Protein AF-A0AAE1HX94-F1 (afdb_monomer_lite)

Secondary structure (DSSP, 8-state):
----------HHHHHHHHHHHHT-GGGT-TTSGGGG-HHHHHHHHHHHHHHH-TTTTT-HHHHHHHHHHHHHHHHHHHHHHHHHHHT---GGG------TTTTTTGGGHHHHGGG--------------SS---------------PPP-EEEETTTTEEEEPPS-----

Foldseek 3Di:
DDDPPQQDDDPVLVLLLLLLVLVVCLQQPPPDPSVVDPPVLLVSLLVSQVVSHPSRNPPSVNSNVVVVVVVVVLVVQVVQQVVQVPPPPPPVRGDDDPDPCNVSNVSNVVRVVVVPPPDPDDDDPPDDDDDDDDDDDDDDDDDDDDDDFDWDQDPVVRGIDGDDPDDDDD

Organism: NCBI:txid407009

InterPro domains:
  IPR006578 MADF domain [PF10545] (17-108)
  IPR006578 MADF domain [PS51029] (16-113)
  IPR039353 Transcription factor Adf-1 [PTHR12243] (4-134)

Sequence (170 aa):
MARKNTLKFAHEEDLAFVMEVEKCPDLWDVTLEIYRRADLKAQAWEEIGKKLGPKFATQGCALWAHFKNLKDTFMQNLRKVRESTRSGVGTDSVYKPKWFLWDAMQFLKKTCAQSESTSNMPANEAVKNIENIIETENSASQPEIRILPEMYFDEALGQVVLLPPDTCPF

Structure (mmCIF, N/CA/C/O backbone):
data_AF-A0AAE1HX94-F1
#
_entry.id   AF-A0AAE1HX94-F1
#
loop_
_atom_site.group_PDB
_atom_site.id
_atom_site.type_symbol
_atom_site.label_atom_id
_atom_site.label_alt_id
_atom_site.label_comp_id
_atom_site.label_asym_id
_atom_site.label_entity_id
_atom_site.label_seq_id
_atom_site.pdbx_PDB_ins_code
_atom_site.Cartn_x
_atom_site.Cartn_y
_atom_site.Cartn_z
_atom_site.occupancy
_atom_site.B_iso_or_equiv
_atom_site.auth_seq_id
_atom_site.auth_comp_id
_atom_site.auth_asym_id
_atom_site.auth_atom_id
_atom_site.pdbx_PDB_model_num
ATOM 1 N N . MET A 1 1 ? 4.835 22.997 12.540 1.00 36.97 1 MET A N 1
ATOM 2 C CA . MET A 1 1 ? 5.048 21.901 11.566 1.00 36.97 1 MET A CA 1
ATOM 3 C C . MET A 1 1 ? 4.658 20.585 12.223 1.00 36.97 1 MET A C 1
ATOM 5 O O . MET A 1 1 ? 5.375 20.124 13.103 1.00 36.97 1 MET A O 1
ATOM 9 N N . ALA A 1 2 ? 3.512 20.009 11.857 1.00 45.12 2 ALA A N 1
ATOM 10 C CA . ALA A 1 2 ? 3.138 18.680 12.333 1.00 45.12 2 ALA A CA 1
ATOM 11 C C . ALA A 1 2 ? 4.084 17.651 11.699 1.00 45.12 2 ALA A C 1
ATOM 13 O O . ALA A 1 2 ? 4.189 17.559 10.474 1.00 45.12 2 ALA A O 1
ATOM 14 N N . ARG A 1 3 ? 4.823 16.907 12.527 1.00 43.91 3 ARG A N 1
ATOM 15 C CA . ARG A 1 3 ? 5.626 15.776 12.057 1.00 43.91 3 ARG A CA 1
ATOM 16 C C . ARG A 1 3 ? 4.658 14.770 11.439 1.00 43.91 3 ARG A C 1
ATOM 18 O O . ARG A 1 3 ? 3.776 14.278 12.136 1.00 43.91 3 ARG A O 1
ATOM 25 N N . LYS A 1 4 ? 4.800 14.478 10.143 1.00 53.75 4 LYS A N 1
ATOM 26 C CA . LYS A 1 4 ? 4.098 13.354 9.513 1.00 53.75 4 LYS A CA 1
ATOM 27 C C . LYS A 1 4 ? 4.565 12.095 10.237 1.00 53.75 4 LYS A C 1
ATOM 29 O O . LYS A 1 4 ? 5.704 11.669 10.049 1.00 53.75 4 LYS A O 1
ATOM 34 N N . ASN A 1 5 ? 3.732 11.564 11.126 1.00 55.81 5 ASN A N 1
ATOM 35 C CA . ASN A 1 5 ? 4.045 10.343 11.846 1.00 55.81 5 ASN A CA 1
ATOM 36 C C . ASN A 1 5 ? 4.083 9.213 10.813 1.00 55.81 5 ASN A C 1
ATOM 38 O O . ASN A 1 5 ? 3.049 8.806 10.289 1.00 55.81 5 ASN A O 1
ATOM 42 N N . THR A 1 6 ? 5.288 8.805 10.421 1.00 66.25 6 THR A N 1
ATOM 43 C CA . THR A 1 6 ? 5.466 7.750 9.426 1.00 66.25 6 THR A CA 1
ATOM 44 C C . THR A 1 6 ? 5.332 6.433 10.161 1.00 66.25 6 THR A C 1
ATOM 46 O O . THR A 1 6 ? 6.181 6.083 10.982 1.00 66.25 6 THR A O 1
ATOM 49 N N . LEU A 1 7 ? 4.231 5.738 9.898 1.00 78.31 7 LEU A N 1
ATOM 50 C CA . LEU A 1 7 ? 3.981 4.407 10.420 1.00 78.31 7 LEU A CA 1
ATOM 51 C C . LEU A 1 7 ? 5.130 3.486 9.986 1.00 78.31 7 LEU A C 1
ATOM 53 O O .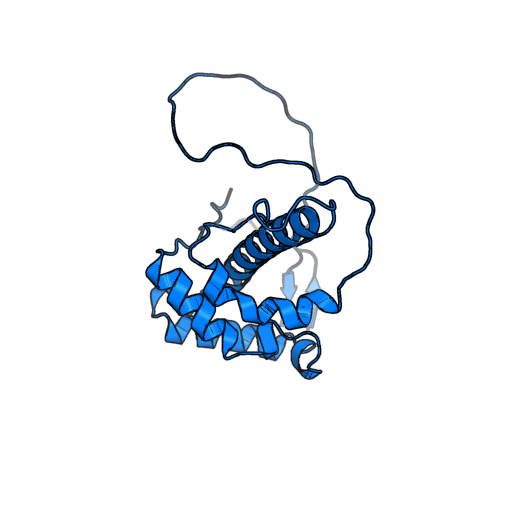 LEU A 1 7 ? 5.395 3.336 8.795 1.00 78.31 7 LEU A O 1
ATOM 57 N N . LYS A 1 8 ? 5.850 2.926 10.961 1.00 84.06 8 LYS A N 1
ATOM 58 C CA . LYS A 1 8 ? 6.977 2.026 10.705 1.00 84.06 8 LYS A CA 1
ATOM 59 C C . LYS A 1 8 ? 6.492 0.585 10.635 1.00 84.06 8 LYS A C 1
ATOM 61 O O . LYS A 1 8 ? 5.808 0.127 11.555 1.00 84.06 8 LYS A O 1
ATOM 66 N N . PHE A 1 9 ? 6.915 -0.107 9.586 1.00 86.12 9 PHE A N 1
ATOM 67 C CA . PHE A 1 9 ? 6.657 -1.522 9.363 1.00 86.12 9 PHE A CA 1
ATOM 68 C C . PHE A 1 9 ? 7.958 -2.313 9.512 1.00 86.12 9 PHE A C 1
ATOM 70 O O . PHE A 1 9 ? 9.016 -1.879 9.052 1.00 86.12 9 PHE A O 1
ATOM 77 N N . ALA A 1 10 ? 7.889 -3.451 10.195 1.00 90.25 10 ALA A N 1
ATOM 78 C CA . ALA A 1 10 ? 8.932 -4.467 10.163 1.00 90.25 10 ALA A CA 1
ATOM 79 C C . ALA A 1 10 ? 8.791 -5.344 8.906 1.00 90.25 10 ALA A C 1
ATOM 81 O O . ALA A 1 10 ? 7.718 -5.420 8.314 1.00 90.25 10 ALA A O 1
ATOM 82 N N . HIS A 1 11 ? 9.851 -6.071 8.538 1.00 88.00 11 HIS A N 1
ATOM 83 C CA . HIS A 1 11 ? 9.842 -6.952 7.360 1.00 88.00 11 HIS A CA 1
ATOM 84 C C . HIS A 1 11 ? 8.709 -7.994 7.399 1.00 88.00 11 HIS A C 1
ATOM 86 O O . HIS A 1 11 ? 8.064 -8.250 6.385 1.00 88.00 11 HIS A O 1
ATOM 92 N N . GLU A 1 12 ? 8.443 -8.578 8.569 1.00 90.81 12 GLU A N 1
ATOM 93 C CA . GLU A 1 12 ? 7.363 -9.558 8.751 1.00 90.81 12 GLU A CA 1
ATOM 94 C C . GLU A 1 12 ? 5.973 -8.911 8.661 1.00 90.81 12 GLU A C 1
ATOM 96 O O . GLU A 1 12 ? 5.067 -9.482 8.055 1.00 90.81 12 GLU A O 1
ATOM 101 N N . GLU A 1 13 ? 5.818 -7.698 9.208 1.00 91.69 13 GLU A N 1
ATOM 102 C CA . GLU A 1 13 ? 4.574 -6.922 9.121 1.00 91.69 13 GLU A CA 1
ATOM 103 C C . GLU A 1 13 ? 4.274 -6.545 7.664 1.00 91.69 13 GLU A C 1
ATOM 105 O O . GLU A 1 13 ? 3.130 -6.651 7.232 1.00 91.69 13 GLU A O 1
ATOM 110 N N . ASP A 1 14 ? 5.297 -6.165 6.894 1.00 92.75 14 ASP A N 1
ATOM 111 C CA . ASP A 1 14 ? 5.183 -5.866 5.464 1.00 92.75 14 ASP A CA 1
ATOM 112 C C . ASP A 1 14 ? 4.741 -7.080 4.650 1.00 92.75 14 ASP A C 1
ATOM 114 O O . ASP A 1 14 ? 3.876 -6.971 3.778 1.00 92.75 14 ASP A O 1
ATOM 118 N N . LEU A 1 15 ? 5.310 -8.251 4.942 1.00 92.94 15 LEU A N 1
ATOM 119 C CA . LEU A 1 15 ? 4.926 -9.483 4.268 1.00 92.94 15 LEU A CA 1
ATOM 120 C C . LEU A 1 15 ? 3.471 -9.849 4.589 1.00 92.94 15 LEU A C 1
ATOM 122 O O . LEU A 1 15 ? 2.687 -10.113 3.677 1.00 92.94 15 LEU A O 1
ATOM 126 N N . ALA A 1 16 ? 3.089 -9.808 5.870 1.00 93.50 16 ALA A N 1
ATOM 127 C CA . ALA A 1 16 ? 1.713 -10.040 6.305 1.00 93.50 16 ALA A CA 1
ATOM 128 C C . ALA A 1 16 ? 0.734 -9.038 5.680 1.00 93.50 16 ALA A C 1
ATOM 130 O O . ALA A 1 16 ? -0.348 -9.419 5.232 1.00 93.50 16 ALA A O 1
ATOM 131 N N . PHE A 1 17 ? 1.135 -7.770 5.593 1.00 94.00 17 PHE A N 1
ATOM 132 C CA . PHE A 1 17 ? 0.349 -6.708 4.982 1.00 94.00 17 PHE A CA 1
ATOM 133 C C . PHE A 1 17 ? 0.079 -6.978 3.506 1.00 94.00 17 PHE A C 1
ATOM 135 O O . PHE A 1 17 ? -1.076 -6.957 3.086 1.00 94.00 17 PHE A O 1
ATOM 142 N N . VAL A 1 18 ? 1.118 -7.277 2.724 1.00 94.50 18 VAL A N 1
ATOM 143 C CA . VAL A 1 18 ? 0.972 -7.563 1.291 1.00 94.50 18 VAL A CA 1
ATOM 144 C C . VAL A 1 18 ? 0.084 -8.788 1.060 1.00 94.50 18 VAL A C 1
ATOM 146 O O . VAL A 1 18 ? -0.788 -8.734 0.194 1.00 94.50 18 VAL A O 1
ATOM 149 N N . MET A 1 19 ? 0.242 -9.847 1.861 1.00 93.25 19 MET A N 1
ATOM 150 C CA . MET A 1 19 ? -0.606 -11.044 1.773 1.00 93.25 19 MET A CA 1
ATOM 151 C C . MET A 1 19 ? -2.084 -10.748 2.049 1.00 93.25 19 MET A C 1
ATOM 153 O O . MET A 1 19 ? -2.962 -11.384 1.468 1.00 93.25 19 MET A O 1
ATOM 157 N N . GLU A 1 20 ? -2.388 -9.809 2.944 1.00 94.25 20 GLU A N 1
ATOM 158 C CA . GLU A 1 20 ? -3.773 -9.434 3.217 1.00 94.25 20 GLU A CA 1
ATOM 159 C C . GLU A 1 20 ? -4.346 -8.519 2.128 1.00 94.25 20 GLU A C 1
ATOM 161 O O . GLU A 1 20 ? -5.493 -8.697 1.724 1.00 94.25 20 GLU A O 1
ATOM 166 N N . VAL A 1 21 ? -3.538 -7.604 1.582 1.00 93.94 21 VAL A N 1
ATOM 167 C CA . VAL A 1 21 ? -3.940 -6.767 0.440 1.00 93.94 21 VAL A CA 1
ATOM 168 C C . VAL A 1 21 ? -4.229 -7.613 -0.801 1.00 93.94 21 VAL A C 1
ATOM 170 O O . VAL A 1 21 ? -5.189 -7.329 -1.515 1.00 93.94 21 VAL A O 1
ATOM 173 N N . GLU A 1 22 ? -3.452 -8.669 -1.055 1.00 93.31 22 GLU A N 1
ATOM 174 C CA . GLU A 1 22 ? -3.677 -9.581 -2.184 1.00 93.31 22 GLU A CA 1
ATOM 175 C C . GLU A 1 22 ? -5.094 -10.182 -2.168 1.00 93.31 22 GLU A C 1
ATOM 177 O O . GLU A 1 22 ? -5.747 -10.246 -3.212 1.00 93.31 22 GLU A O 1
ATOM 182 N N . LYS A 1 23 ? -5.613 -10.535 -0.984 1.00 91.38 23 LYS A N 1
ATOM 183 C CA . LYS A 1 23 ? -6.962 -11.107 -0.798 1.00 91.38 23 LYS A CA 1
ATOM 184 C C . LYS A 1 23 ? -8.096 -10.109 -1.042 1.00 91.38 23 LYS A C 1
ATOM 186 O O . LYS A 1 23 ? -9.247 -10.524 -1.154 1.00 91.38 23 LYS A O 1
ATOM 191 N N . CYS A 1 24 ? -7.792 -8.815 -1.105 1.00 90.50 24 CYS A N 1
ATOM 192 C CA . CYS A 1 24 ? -8.757 -7.737 -1.288 1.00 90.50 24 CYS A CA 1
ATOM 193 C C . CYS A 1 24 ? -8.588 -7.111 -2.686 1.00 90.50 24 CYS A C 1
ATOM 195 O O . CYS A 1 24 ? -7.964 -6.052 -2.810 1.00 90.50 24 CYS A O 1
ATOM 197 N N . PRO A 1 25 ? -9.128 -7.733 -3.753 1.00 86.81 25 PRO A N 1
ATOM 198 C CA . PRO A 1 25 ? -8.931 -7.258 -5.123 1.00 86.81 25 PRO A CA 1
ATOM 199 C C . PRO A 1 25 ? -9.502 -5.852 -5.353 1.00 86.81 25 PRO A C 1
ATOM 201 O O . PRO A 1 25 ? -8.957 -5.093 -6.145 1.00 86.81 25 PRO A O 1
ATOM 204 N N . ASP A 1 26 ? -10.493 -5.430 -4.573 1.00 87.44 26 ASP A N 1
ATOM 205 C CA . ASP A 1 26 ? -11.089 -4.088 -4.567 1.00 87.44 26 ASP A CA 1
ATOM 206 C C . ASP A 1 26 ? -10.047 -2.963 -4.384 1.00 87.44 26 ASP A C 1
ATOM 208 O O . ASP A 1 26 ? -10.259 -1.816 -4.793 1.00 87.44 26 ASP A O 1
ATOM 212 N N . LEU A 1 27 ? -8.897 -3.280 -3.774 1.00 88.19 27 LEU A N 1
ATOM 213 C CA . LEU A 1 27 ? -7.813 -2.335 -3.507 1.00 88.19 27 LEU A CA 1
ATOM 214 C C . LEU A 1 27 ? -6.826 -2.178 -4.663 1.00 88.19 27 LEU A C 1
ATOM 216 O O . LEU A 1 27 ? -6.196 -1.122 -4.786 1.00 88.19 27 LEU A O 1
ATOM 220 N N . TRP A 1 28 ? -6.656 -3.201 -5.498 1.00 88.06 28 TRP A N 1
ATOM 221 C CA . TRP A 1 28 ? -5.557 -3.253 -6.464 1.00 88.06 28 TRP A CA 1
ATOM 222 C C . TRP A 1 28 ? -5.971 -3.649 -7.881 1.00 88.06 28 TRP A C 1
ATOM 224 O O . TRP A 1 28 ? -5.241 -3.318 -8.821 1.00 88.06 28 TRP A O 1
ATOM 234 N N . ASP A 1 29 ? -7.117 -4.302 -8.047 1.00 86.75 29 ASP A N 1
ATOM 235 C CA . ASP A 1 29 ? -7.639 -4.772 -9.321 1.00 86.75 29 ASP A CA 1
ATOM 236 C C . ASP A 1 29 ? -8.510 -3.716 -10.001 1.00 86.75 29 ASP A C 1
ATOM 238 O O . ASP A 1 29 ? -9.697 -3.566 -9.730 1.00 86.75 29 ASP A O 1
ATOM 242 N N . VAL A 1 30 ? -7.897 -2.986 -10.931 1.00 83.00 30 VAL A N 1
ATOM 243 C CA . VAL A 1 30 ? -8.556 -1.935 -11.719 1.00 83.00 30 VAL A CA 1
ATOM 244 C C . VAL A 1 30 ? -9.608 -2.470 -12.695 1.00 83.00 30 VAL A C 1
ATOM 246 O O . VAL A 1 30 ? -10.364 -1.673 -13.245 1.00 83.00 30 VAL A O 1
ATOM 249 N N . THR A 1 31 ? -9.645 -3.785 -12.938 1.00 80.75 31 THR A N 1
ATOM 250 C CA . THR A 1 31 ? -10.608 -4.406 -13.860 1.00 80.75 31 THR A CA 1
ATOM 251 C C . THR A 1 31 ? -11.985 -4.580 -13.243 1.00 80.75 31 THR A C 1
ATOM 253 O O . THR A 1 31 ? -12.973 -4.699 -13.967 1.00 80.75 31 THR A O 1
ATOM 256 N N . LEU A 1 32 ? -12.062 -4.574 -11.913 1.00 82.44 32 LEU A N 1
ATOM 257 C CA . LEU A 1 32 ? -13.311 -4.755 -11.200 1.00 82.44 32 LEU A CA 1
ATOM 258 C C . LEU A 1 32 ? -14.044 -3.420 -11.074 1.00 82.44 32 LEU A C 1
ATOM 260 O O . LEU A 1 32 ? -13.472 -2.411 -10.668 1.00 82.44 32 LEU A O 1
ATOM 264 N N . GLU A 1 33 ? -15.346 -3.411 -11.345 1.00 78.69 33 GLU A N 1
ATOM 265 C CA . GLU A 1 33 ? -16.178 -2.206 -11.219 1.00 78.69 33 GLU A CA 1
ATOM 266 C C . GLU A 1 33 ? -16.170 -1.641 -9.785 1.00 78.69 33 GLU A C 1
ATOM 268 O O . GLU A 1 33 ? -16.137 -0.426 -9.570 1.00 78.69 33 GLU A O 1
ATOM 273 N N . ILE A 1 34 ? -16.084 -2.536 -8.796 1.00 78.06 34 ILE A N 1
ATOM 274 C CA . ILE A 1 34 ? -15.979 -2.210 -7.369 1.00 78.06 34 ILE A CA 1
ATOM 275 C C . ILE A 1 34 ? -14.718 -1.404 -7.032 1.00 78.06 34 ILE A C 1
ATOM 277 O O . ILE A 1 34 ? -14.738 -0.631 -6.078 1.00 78.06 34 ILE A O 1
ATOM 281 N N . TYR A 1 35 ? -13.656 -1.468 -7.845 1.00 78.75 35 TYR A N 1
ATOM 282 C CA . TYR A 1 35 ? -12.464 -0.637 -7.656 1.00 78.75 35 TYR A CA 1
ATOM 283 C C . TYR A 1 35 ? -12.775 0.863 -7.772 1.00 78.75 35 TYR A C 1
ATOM 285 O O . TYR A 1 35 ? -12.040 1.697 -7.242 1.00 78.75 35 TYR A O 1
ATOM 293 N N . ARG A 1 36 ? -13.862 1.265 -8.439 1.00 77.62 36 ARG A N 1
ATOM 294 C CA . ARG A 1 36 ? -14.234 2.684 -8.542 1.00 77.62 36 ARG A CA 1
ATOM 295 C C . ARG A 1 36 ? -14.840 3.238 -7.245 1.00 77.62 36 ARG A C 1
ATOM 297 O O . ARG A 1 36 ? -14.901 4.455 -7.078 1.00 77.62 36 ARG A O 1
ATOM 304 N N . ARG A 1 37 ? -15.255 2.368 -6.322 1.00 82.94 37 ARG A N 1
ATOM 305 C CA . ARG A 1 37 ? -15.919 2.734 -5.067 1.00 82.94 37 ARG A CA 1
ATOM 306 C C . ARG A 1 37 ? -14.907 3.100 -3.983 1.00 82.94 37 ARG A C 1
ATOM 308 O O . ARG A 1 37 ? -14.193 2.252 -3.457 1.00 82.94 37 ARG A O 1
ATOM 315 N N . ALA A 1 38 ? -14.827 4.391 -3.666 1.00 83.69 38 ALA A N 1
ATOM 316 C CA . ALA A 1 38 ? -13.897 4.912 -2.662 1.00 83.69 38 ALA A CA 1
ATOM 317 C C . ALA A 1 38 ? -14.281 4.508 -1.227 1.00 83.69 38 ALA A C 1
ATOM 319 O O . ALA A 1 38 ? -13.402 4.277 -0.401 1.00 83.69 38 ALA A O 1
ATOM 320 N N . ASP A 1 39 ? -15.579 4.375 -0.959 1.00 85.19 39 ASP A N 1
ATOM 321 C CA . ASP A 1 39 ? -16.152 3.916 0.307 1.00 85.19 39 ASP A CA 1
ATOM 322 C C . ASP A 1 39 ? -15.688 2.495 0.660 1.00 85.19 39 ASP A C 1
ATOM 324 O O . ASP A 1 39 ? -15.187 2.261 1.760 1.00 85.19 39 ASP A O 1
ATOM 328 N N . LEU A 1 40 ? -15.739 1.573 -0.308 1.00 86.81 40 LEU A N 1
ATOM 329 C CA . LEU A 1 40 ? -15.285 0.192 -0.112 1.00 86.81 40 LEU A CA 1
ATOM 330 C C . LEU A 1 40 ? -13.775 0.106 0.128 1.00 86.81 40 LEU A C 1
ATOM 332 O O . LEU A 1 40 ? -13.319 -0.708 0.926 1.00 86.81 40 LEU A O 1
ATOM 336 N N . LYS A 1 41 ? -12.988 0.979 -0.511 1.00 88.06 41 LYS A N 1
ATOM 337 C CA . LYS A 1 41 ? -11.537 1.035 -0.287 1.00 88.06 41 LYS A CA 1
ATOM 338 C C . LYS A 1 41 ? -11.195 1.497 1.119 1.00 88.06 41 LYS A C 1
ATOM 340 O O . LYS A 1 41 ? -10.319 0.905 1.740 1.00 88.06 41 LYS A O 1
ATOM 345 N N . ALA A 1 42 ? -11.860 2.542 1.610 1.00 87.88 42 ALA A N 1
ATOM 346 C CA . ALA A 1 42 ? -11.648 3.028 2.970 1.00 87.88 42 ALA A CA 1
ATOM 347 C C . ALA A 1 42 ? -11.940 1.919 3.991 1.00 87.88 42 ALA A C 1
ATOM 349 O O . ALA A 1 42 ? -11.083 1.609 4.818 1.00 87.88 42 ALA A O 1
ATOM 350 N N . GLN A 1 43 ? -13.085 1.246 3.842 1.00 89.81 43 GLN A N 1
ATOM 351 C CA . GLN A 1 43 ? -13.458 0.117 4.691 1.00 89.81 43 GLN A CA 1
ATOM 352 C C . GLN A 1 43 ? -12.444 -1.032 4.600 1.00 89.81 43 GLN A C 1
ATOM 354 O O . GLN A 1 43 ? -12.013 -1.558 5.622 1.00 89.81 43 GLN A O 1
ATOM 359 N N . ALA A 1 44 ? -12.010 -1.401 3.393 1.00 91.44 44 ALA A N 1
ATOM 360 C CA . ALA A 1 44 ? -11.026 -2.460 3.207 1.00 91.44 44 ALA A CA 1
ATOM 361 C C . ALA A 1 44 ? -9.686 -2.137 3.894 1.00 91.44 44 ALA A C 1
ATOM 363 O O . ALA A 1 44 ? -9.113 -3.010 4.541 1.00 91.44 44 ALA A O 1
ATOM 364 N N . TRP A 1 45 ? -9.202 -0.890 3.831 1.00 92.00 45 TRP A N 1
ATOM 365 C CA . TRP A 1 45 ? -7.975 -0.497 4.535 1.00 92.00 45 TRP A CA 1
ATOM 366 C C . TRP A 1 45 ? -8.104 -0.579 6.057 1.00 92.00 45 TRP A C 1
ATOM 368 O O . TRP A 1 45 ? -7.156 -0.998 6.722 1.00 92.00 45 TRP A O 1
ATOM 378 N N . GLU A 1 46 ? -9.260 -0.214 6.612 1.00 91.19 46 GLU A N 1
ATOM 379 C CA . GLU A 1 46 ? -9.525 -0.369 8.045 1.00 91.19 46 GLU A CA 1
ATOM 380 C C . GLU A 1 46 ? -9.562 -1.842 8.460 1.00 91.19 46 GLU A C 1
ATOM 382 O O . GLU A 1 46 ? -8.945 -2.218 9.457 1.00 91.19 46 GLU A O 1
ATOM 387 N N . GLU A 1 47 ? -10.226 -2.698 7.682 1.00 92.38 47 GLU A N 1
ATOM 388 C CA . GLU A 1 47 ? -10.289 -4.137 7.954 1.00 92.38 47 GLU A CA 1
ATOM 389 C C . GLU A 1 47 ? -8.908 -4.801 7.886 1.00 92.38 47 GLU A C 1
ATOM 391 O O . GLU A 1 47 ? -8.559 -5.599 8.758 1.00 92.38 47 GLU A O 1
ATOM 396 N N . ILE A 1 48 ? -8.076 -4.431 6.907 1.00 93.38 48 ILE A N 1
ATOM 397 C CA . ILE A 1 48 ? -6.680 -4.890 6.834 1.00 93.38 48 ILE A CA 1
ATOM 398 C C . ILE A 1 48 ? -5.898 -4.427 8.066 1.00 93.38 48 ILE A C 1
ATOM 400 O O . ILE A 1 48 ? -5.176 -5.219 8.673 1.00 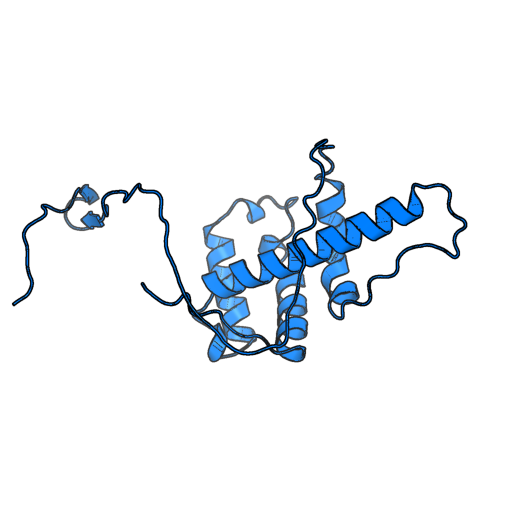93.38 48 ILE A O 1
ATOM 404 N N . GLY A 1 49 ? -6.076 -3.169 8.477 1.00 92.31 49 GLY A N 1
ATOM 405 C CA . GLY A 1 49 ? -5.461 -2.641 9.690 1.00 92.31 49 GLY A CA 1
ATOM 406 C C . GLY A 1 49 ? -5.836 -3.449 10.931 1.00 92.31 49 GLY A C 1
ATOM 407 O O . GLY A 1 49 ? -4.960 -3.822 11.709 1.00 92.31 49 GLY A O 1
ATOM 408 N N . LYS A 1 50 ? -7.122 -3.784 11.099 1.00 92.56 50 LYS A N 1
ATOM 409 C CA . LYS A 1 50 ? -7.607 -4.600 12.226 1.00 92.56 50 LYS A CA 1
ATOM 410 C C . LYS A 1 50 ? -6.979 -5.995 12.235 1.00 92.56 50 LYS A C 1
ATOM 412 O O . LYS A 1 50 ? -6.613 -6.478 13.304 1.00 92.56 50 LYS A O 1
ATOM 417 N N . LYS A 1 51 ? -6.817 -6.619 11.063 1.00 92.06 51 LYS A N 1
ATOM 418 C CA . LYS A 1 51 ? -6.207 -7.953 10.919 1.00 92.06 51 LYS A CA 1
ATOM 419 C C . LYS A 1 51 ? -4.710 -7.970 11.218 1.00 92.06 51 LYS A C 1
ATOM 421 O O . LYS A 1 51 ? -4.226 -8.939 11.793 1.00 92.06 51 LYS A O 1
ATOM 426 N N . LEU A 1 52 ? -3.985 -6.911 10.853 1.00 89.31 52 LEU A N 1
ATOM 427 C CA . LEU A 1 52 ? -2.556 -6.782 11.157 1.00 89.31 52 LEU A CA 1
ATOM 428 C C . LEU A 1 52 ? -2.281 -6.496 12.633 1.00 89.31 52 LEU A C 1
ATOM 430 O O . LEU A 1 52 ? -1.210 -6.825 13.139 1.00 89.31 52 LEU A O 1
ATOM 434 N N . GLY A 1 53 ? -3.237 -5.876 13.321 1.00 89.19 53 GLY A N 1
ATOM 435 C CA . GLY A 1 53 ? -3.208 -5.702 14.763 1.00 89.19 53 GLY A CA 1
ATOM 436 C C . GLY A 1 53 ? -3.588 -4.295 15.224 1.00 89.19 53 GLY A C 1
ATOM 437 O O . GLY A 1 53 ? -3.770 -3.373 14.425 1.00 89.19 53 GLY A O 1
ATOM 438 N N . PRO A 1 54 ? -3.667 -4.084 16.549 1.00 87.31 54 PRO A N 1
ATOM 439 C CA . PRO A 1 54 ? -4.179 -2.844 17.137 1.00 87.31 54 PRO A CA 1
ATOM 440 C C . PRO A 1 54 ? -3.362 -1.600 16.753 1.00 87.31 54 PRO A C 1
ATOM 442 O O . PRO A 1 54 ? -3.910 -0.505 16.683 1.00 87.31 54 PRO A O 1
ATOM 445 N N . LYS A 1 55 ? -2.072 -1.771 16.434 1.00 88.31 55 LYS A N 1
ATOM 446 C CA . LYS A 1 55 ? -1.180 -0.717 15.920 1.00 88.31 55 LYS A CA 1
ATOM 447 C C . LYS A 1 55 ? -1.676 -0.105 14.601 1.00 88.31 55 LYS A C 1
ATOM 449 O O . LYS A 1 55 ? -1.413 1.066 14.337 1.00 88.31 55 LYS A O 1
ATOM 454 N N . PHE A 1 56 ? -2.372 -0.888 13.779 1.00 88.12 56 PHE A N 1
ATOM 455 C CA . PHE A 1 56 ? -2.742 -0.535 12.408 1.00 88.12 56 PHE A CA 1
ATOM 456 C C . PHE A 1 56 ? -4.247 -0.303 12.219 1.00 88.12 56 PHE A C 1
ATOM 458 O O . PHE A 1 56 ? -4.647 0.294 11.222 1.00 88.12 56 PHE A O 1
ATOM 465 N N . ALA A 1 57 ? -5.075 -0.719 13.181 1.00 84.62 57 ALA A N 1
ATOM 466 C CA . ALA A 1 57 ? -6.537 -0.731 13.087 1.00 84.62 57 ALA A CA 1
ATOM 467 C C . ALA A 1 57 ? -7.185 0.614 12.707 1.00 84.62 57 ALA A C 1
ATOM 469 O O . ALA A 1 57 ? -8.204 0.626 12.027 1.00 84.62 57 ALA A O 1
ATOM 470 N N . THR A 1 58 ? -6.598 1.742 13.111 1.00 85.56 58 THR A N 1
ATOM 471 C CA . THR A 1 58 ? -7.115 3.097 12.827 1.00 85.56 58 THR A CA 1
ATOM 472 C C . THR A 1 58 ? -6.255 3.868 11.825 1.00 85.56 58 THR A C 1
ATOM 474 O O . THR A 1 58 ? -6.362 5.085 11.703 1.00 85.56 58 THR A O 1
ATOM 477 N N . GLN A 1 59 ? -5.360 3.174 11.119 1.00 86.81 59 GLN A N 1
ATOM 478 C CA . GLN A 1 59 ? -4.312 3.780 10.298 1.00 86.81 59 GLN A CA 1
ATOM 479 C C . GLN A 1 59 ? -4.542 3.562 8.795 1.00 86.81 59 GLN A C 1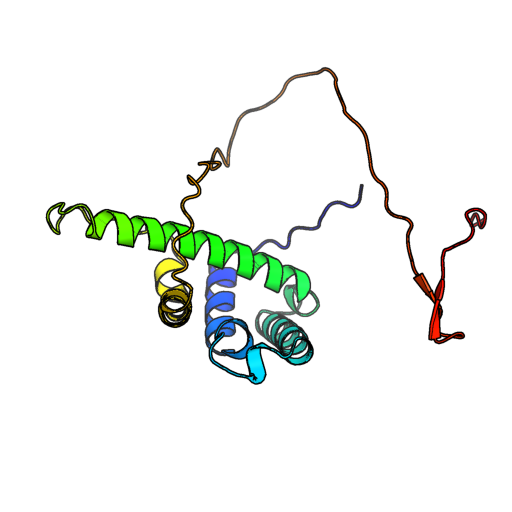
ATOM 481 O O . GLN A 1 59 ? -3.582 3.454 8.034 1.00 86.81 59 GLN A O 1
ATOM 486 N N . GLY A 1 60 ? -5.802 3.527 8.341 1.00 86.94 60 GLY A N 1
ATOM 487 C CA . GLY A 1 60 ? -6.163 3.247 6.942 1.00 86.94 60 GLY A CA 1
ATOM 488 C C . GLY A 1 60 ? -5.440 4.141 5.924 1.00 86.94 60 GLY A C 1
ATOM 489 O O . GLY A 1 60 ? -4.854 3.647 4.962 1.00 86.94 60 GLY A O 1
ATOM 490 N N . CYS A 1 61 ? -5.370 5.452 6.180 1.00 87.25 61 CYS A N 1
ATOM 491 C CA . CYS A 1 61 ? -4.634 6.393 5.326 1.00 87.25 61 CYS A CA 1
ATOM 492 C C . CYS A 1 61 ? -3.126 6.092 5.261 1.00 87.25 61 CYS A C 1
ATOM 494 O O . CYS A 1 61 ? -2.514 6.213 4.198 1.00 87.25 61 CYS A O 1
ATOM 496 N N . ALA A 1 62 ? -2.519 5.698 6.384 1.00 88.06 62 ALA A N 1
ATOM 497 C CA . ALA A 1 62 ? -1.099 5.362 6.439 1.00 88.06 62 ALA A CA 1
ATOM 498 C C . ALA A 1 62 ? -0.810 4.020 5.749 1.00 88.06 62 ALA A C 1
ATOM 500 O O . ALA A 1 62 ? 0.180 3.918 5.031 1.00 88.06 62 ALA A O 1
ATOM 501 N N . LEU A 1 63 ? -1.696 3.029 5.901 1.00 90.50 63 LEU A N 1
ATOM 502 C CA . LEU A 1 63 ? -1.627 1.745 5.196 1.00 90.50 63 LEU A CA 1
ATOM 503 C C . LEU A 1 63 ? -1.715 1.942 3.682 1.00 90.50 63 LEU A C 1
ATOM 505 O O . LEU A 1 63 ? -0.889 1.412 2.944 1.00 90.50 63 LEU A O 1
ATOM 509 N N . TRP A 1 64 ? -2.650 2.773 3.217 1.00 91.12 64 TRP A N 1
ATOM 510 C CA . TRP A 1 64 ? -2.746 3.121 1.802 1.00 91.12 64 TRP A CA 1
ATOM 511 C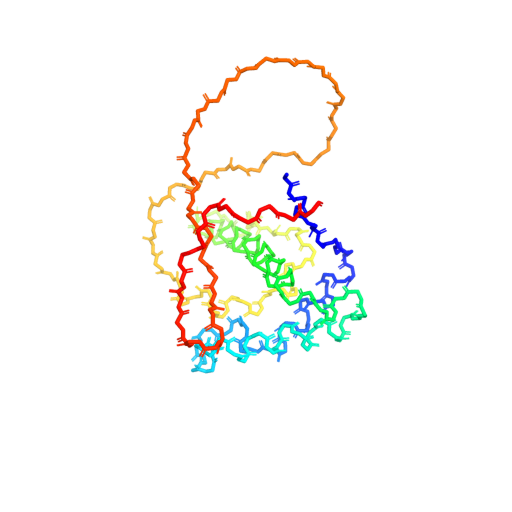 C . TRP A 1 64 ? -1.464 3.786 1.280 1.00 91.12 64 TRP A C 1
ATOM 513 O O . TRP A 1 64 ? -0.936 3.389 0.238 1.00 91.12 64 TRP A O 1
ATOM 523 N N . ALA A 1 65 ? -0.941 4.785 2.000 1.00 89.69 65 ALA A N 1
ATOM 524 C CA . ALA A 1 65 ? 0.282 5.484 1.608 1.00 89.69 65 ALA A CA 1
ATOM 525 C C . ALA A 1 65 ? 1.491 4.536 1.576 1.00 89.69 65 ALA A C 1
ATOM 527 O O . ALA A 1 65 ? 2.318 4.605 0.667 1.00 89.69 65 ALA A O 1
ATOM 528 N N . HIS A 1 66 ? 1.561 3.615 2.536 1.00 91.81 66 HIS A N 1
ATOM 529 C CA . HIS A 1 66 ? 2.587 2.585 2.588 1.00 91.81 66 HIS A CA 1
ATOM 530 C C . HIS A 1 66 ? 2.486 1.619 1.406 1.00 91.81 66 HIS A C 1
ATOM 532 O O . HIS A 1 66 ? 3.459 1.438 0.675 1.00 91.81 66 HIS A O 1
ATOM 538 N N . PHE A 1 67 ? 1.291 1.091 1.123 1.00 92.81 67 PHE A N 1
ATOM 539 C CA . PHE A 1 67 ? 1.060 0.233 -0.040 1.00 92.81 67 PHE A CA 1
ATOM 540 C C . PHE A 1 67 ? 1.428 0.920 -1.355 1.00 92.81 67 PHE A C 1
ATOM 542 O O . PHE A 1 67 ? 2.009 0.292 -2.239 1.00 92.81 67 PHE A O 1
ATOM 549 N N . LYS A 1 68 ? 1.137 2.219 -1.484 1.00 90.62 68 LYS A N 1
ATOM 550 C CA . LYS A 1 68 ? 1.548 3.008 -2.648 1.00 90.62 68 LYS A CA 1
ATOM 551 C C . LYS A 1 68 ? 3.070 2.993 -2.829 1.00 90.62 68 LYS A C 1
ATOM 553 O O . LYS A 1 68 ? 3.531 2.690 -3.925 1.00 90.62 68 LYS A O 1
ATOM 558 N N . ASN A 1 69 ? 3.840 3.228 -1.766 1.00 91.06 69 ASN A N 1
ATOM 559 C CA . ASN A 1 69 ? 5.307 3.196 -1.822 1.00 91.06 69 ASN A CA 1
ATOM 560 C C . ASN A 1 69 ? 5.848 1.803 -2.198 1.00 91.06 69 ASN A C 1
ATOM 562 O O . ASN A 1 69 ? 6.770 1.685 -3.013 1.00 91.06 69 ASN A O 1
ATOM 566 N N . LEU A 1 70 ? 5.258 0.739 -1.640 1.00 93.19 70 LEU A N 1
ATOM 567 C CA . LEU A 1 70 ? 5.604 -0.643 -1.991 1.00 93.19 70 LEU A CA 1
ATOM 568 C C . LEU A 1 70 ? 5.312 -0.916 -3.471 1.00 93.19 70 LEU A C 1
ATOM 570 O O . LEU A 1 70 ? 6.160 -1.430 -4.202 1.00 93.19 70 LEU A O 1
ATOM 574 N N . LYS A 1 71 ? 4.132 -0.511 -3.947 1.00 91.56 71 LYS A N 1
ATOM 575 C CA . LYS A 1 71 ? 3.731 -0.659 -5.346 1.00 91.56 71 LYS A CA 1
ATOM 576 C C . LYS A 1 71 ? 4.675 0.094 -6.279 1.00 91.56 71 LYS A C 1
ATOM 578 O O . LYS A 1 71 ? 5.087 -0.476 -7.285 1.00 91.56 71 LYS A O 1
ATOM 583 N N . ASP A 1 72 ? 5.060 1.322 -5.951 1.00 90.31 72 ASP A N 1
ATOM 584 C CA . ASP A 1 72 ? 6.004 2.105 -6.754 1.00 90.31 72 ASP A CA 1
ATOM 585 C C . ASP A 1 72 ? 7.372 1.405 -6.849 1.00 90.31 72 ASP A C 1
ATOM 587 O O . ASP A 1 72 ? 7.921 1.255 -7.945 1.00 90.31 72 ASP A O 1
ATOM 591 N N . THR A 1 73 ? 7.875 0.874 -5.730 1.00 91.94 73 THR A N 1
ATOM 592 C CA . THR A 1 73 ? 9.106 0.064 -5.690 1.00 91.94 73 THR A CA 1
ATOM 593 C C . THR A 1 73 ? 8.982 -1.183 -6.570 1.00 91.94 73 THR A C 1
ATOM 595 O O . THR A 1 73 ? 9.883 -1.489 -7.360 1.00 91.94 73 THR A O 1
ATOM 598 N N . PHE A 1 74 ? 7.847 -1.883 -6.502 1.00 92.69 74 PHE A N 1
ATOM 599 C CA . PHE A 1 74 ? 7.565 -3.024 -7.370 1.00 92.69 74 PHE A CA 1
ATOM 600 C C . PHE A 1 74 ? 7.573 -2.628 -8.852 1.00 92.69 74 PHE A C 1
ATOM 602 O O . PHE A 1 74 ? 8.207 -3.304 -9.663 1.00 92.69 74 PHE A O 1
ATOM 609 N N . MET A 1 75 ? 6.931 -1.512 -9.218 1.00 89.75 75 MET A N 1
ATOM 610 C CA . MET A 1 75 ? 6.880 -1.035 -10.605 1.00 89.75 75 MET A CA 1
ATOM 611 C C . MET A 1 75 ? 8.262 -0.703 -11.158 1.00 89.75 75 MET A C 1
ATOM 613 O O . MET A 1 75 ? 8.553 -1.020 -12.311 1.00 89.75 75 MET A O 1
ATOM 617 N N . GLN A 1 76 ? 9.132 -0.091 -10.355 1.00 89.38 76 GLN A N 1
ATOM 618 C CA . GLN A 1 76 ? 10.508 0.193 -10.761 1.00 89.38 76 GLN A CA 1
ATOM 619 C C . GLN A 1 76 ? 11.294 -1.096 -11.021 1.00 89.38 76 GLN A C 1
ATOM 621 O O . GLN A 1 76 ? 11.943 -1.225 -12.060 1.00 89.38 76 GLN A O 1
ATOM 626 N N . ASN A 1 77 ? 11.193 -2.076 -10.120 1.00 90.25 77 ASN A N 1
ATOM 627 C CA . ASN A 1 77 ? 11.812 -3.388 -10.313 1.00 90.25 77 ASN A CA 1
ATOM 628 C C . ASN A 1 77 ? 11.263 -4.084 -11.565 1.00 90.25 77 ASN A C 1
ATOM 630 O O . ASN A 1 77 ? 12.033 -4.597 -12.375 1.00 90.25 77 ASN A O 1
ATOM 634 N N . LEU A 1 78 ? 9.947 -4.032 -11.783 1.00 89.56 78 LEU A N 1
ATOM 635 C CA . LEU A 1 78 ? 9.303 -4.604 -12.962 1.00 89.56 78 LEU A CA 1
ATOM 636 C C . LEU A 1 78 ? 9.788 -3.951 -14.264 1.00 89.56 78 LEU A C 1
ATOM 638 O O . LEU A 1 78 ? 10.019 -4.656 -15.245 1.00 89.56 78 LEU A O 1
ATOM 642 N N . ARG A 1 79 ? 9.989 -2.628 -14.278 1.00 87.12 79 ARG A N 1
ATOM 643 C CA . ARG A 1 79 ? 10.576 -1.908 -15.422 1.00 87.12 79 ARG A CA 1
ATOM 644 C C . ARG A 1 79 ? 11.996 -2.387 -15.719 1.00 87.12 79 ARG A C 1
ATOM 646 O O . ARG A 1 79 ? 12.272 -2.711 -16.868 1.00 87.12 79 ARG A O 1
ATOM 653 N N . LYS A 1 80 ? 12.849 -2.521 -14.697 1.00 86.88 80 LYS A N 1
ATOM 654 C CA . LYS A 1 80 ? 14.225 -3.034 -14.846 1.00 86.88 80 LYS A CA 1
ATOM 655 C C . LYS A 1 80 ? 14.250 -4.457 -15.412 1.00 86.88 80 LYS A C 1
ATOM 657 O O . LYS A 1 80 ? 15.019 -4.742 -16.327 1.00 86.88 80 LYS A O 1
ATOM 662 N N . VAL A 1 81 ? 13.359 -5.334 -14.936 1.00 87.25 81 VAL A N 1
ATOM 663 C CA . VAL A 1 81 ? 13.198 -6.693 -15.489 1.00 87.25 81 VAL A CA 1
ATOM 664 C C . VAL A 1 81 ? 12.828 -6.632 -16.976 1.00 87.25 81 VAL A C 1
ATOM 666 O O . VAL A 1 81 ? 13.488 -7.261 -17.805 1.00 87.25 81 VAL A O 1
ATOM 669 N N . ARG A 1 82 ? 11.809 -5.838 -17.333 1.00 84.62 82 ARG A N 1
ATOM 670 C CA . ARG A 1 82 ? 11.342 -5.688 -18.723 1.00 84.62 82 ARG A CA 1
ATOM 671 C C . ARG A 1 82 ? 12.428 -5.134 -19.644 1.00 84.62 82 ARG A C 1
ATOM 673 O O . ARG A 1 82 ? 12.631 -5.664 -20.731 1.00 84.62 82 ARG A O 1
ATOM 680 N N . GLU A 1 83 ? 13.148 -4.107 -19.205 1.00 82.56 83 GLU A N 1
ATOM 681 C CA . GLU A 1 83 ? 14.240 -3.499 -19.967 1.00 82.56 83 GLU A CA 1
ATOM 682 C C . GLU A 1 83 ? 15.397 -4.477 -20.190 1.00 82.56 83 GLU A C 1
ATOM 684 O O . GLU A 1 83 ? 15.855 -4.625 -21.321 1.00 82.56 83 GLU A O 1
ATOM 689 N N . SER A 1 84 ? 15.789 -5.229 -19.156 1.00 80.88 84 SER A N 1
ATOM 690 C CA . SER A 1 84 ? 16.835 -6.252 -19.284 1.00 80.88 84 SER A CA 1
ATOM 691 C C . SER A 1 84 ? 16.463 -7.385 -20.249 1.00 80.88 84 SER A C 1
ATOM 693 O O . SER A 1 84 ? 17.343 -7.978 -20.863 1.00 80.88 84 SER A O 1
ATOM 695 N N . THR A 1 85 ? 15.164 -7.650 -20.431 1.00 75.38 85 THR A N 1
ATOM 696 C CA . THR A 1 85 ? 14.664 -8.668 -21.371 1.00 75.38 85 THR A CA 1
ATOM 697 C C . THR A 1 85 ? 14.555 -8.124 -22.802 1.00 75.38 85 THR A C 1
ATOM 699 O O . THR A 1 85 ? 14.725 -8.867 -23.764 1.00 75.38 85 THR A O 1
ATOM 702 N N . ARG A 1 86 ? 14.277 -6.822 -22.969 1.00 71.62 86 ARG A N 1
ATOM 703 C CA . ARG A 1 86 ? 14.078 -6.184 -24.282 1.00 71.62 86 ARG A CA 1
ATOM 704 C C . ARG A 1 86 ? 15.379 -5.979 -25.058 1.00 71.62 86 ARG A C 1
ATOM 706 O O . ARG A 1 86 ? 15.359 -6.034 -26.282 1.00 71.62 86 ARG A O 1
ATOM 713 N N . SER A 1 87 ? 16.497 -5.738 -24.378 1.00 64.44 87 SER A N 1
ATOM 714 C CA . SER A 1 87 ? 17.743 -5.280 -25.013 1.00 64.44 87 SER A CA 1
ATOM 715 C C . SER A 1 87 ? 18.548 -6.361 -25.761 1.00 64.44 87 SER A C 1
ATOM 717 O O . SER A 1 87 ? 19.727 -6.157 -26.023 1.00 64.44 87 SER A O 1
ATOM 719 N N . GLY A 1 88 ? 17.953 -7.507 -26.119 1.00 57.34 88 GLY A N 1
ATOM 720 C CA . GLY A 1 88 ? 18.628 -8.569 -26.889 1.00 57.34 88 GLY A CA 1
ATOM 721 C C . GLY A 1 88 ? 19.840 -9.194 -26.185 1.00 57.34 88 GLY A C 1
ATOM 722 O O . GLY A 1 88 ? 20.610 -9.928 -26.801 1.00 57.34 88 GLY A O 1
ATOM 723 N N . VAL A 1 89 ? 20.022 -8.891 -24.899 1.00 59.44 89 VAL A N 1
ATOM 724 C CA . VAL A 1 89 ? 21.097 -9.422 -24.065 1.00 59.44 89 VAL A CA 1
ATOM 725 C C . VAL A 1 89 ? 20.768 -10.883 -23.780 1.00 59.44 89 VAL A C 1
ATOM 727 O O . VAL A 1 89 ? 19.622 -11.203 -23.461 1.00 59.44 89 VAL A O 1
ATOM 730 N N . GLY A 1 90 ? 21.750 -11.775 -23.934 1.00 57.69 90 GLY A N 1
ATOM 731 C CA . GLY A 1 90 ? 21.570 -13.206 -23.685 1.00 57.69 90 GLY A CA 1
ATOM 732 C C . GLY A 1 90 ? 20.883 -13.464 -22.340 1.00 57.69 90 GLY A C 1
ATOM 733 O O . GLY A 1 90 ? 21.085 -12.722 -21.378 1.00 57.69 90 GLY A O 1
ATOM 734 N N . THR A 1 91 ? 20.063 -14.513 -22.278 1.00 59.19 91 THR A N 1
ATOM 735 C CA . THR A 1 91 ? 19.139 -14.839 -21.173 1.00 59.19 91 THR A CA 1
ATOM 736 C C . THR A 1 91 ? 19.805 -14.899 -19.786 1.00 59.19 91 THR A C 1
ATOM 738 O O . THR A 1 91 ? 19.124 -14.772 -18.771 1.00 59.19 91 THR A O 1
ATOM 741 N N . ASP A 1 92 ? 21.133 -15.021 -19.740 1.00 59.16 92 ASP A N 1
ATOM 742 C CA . ASP A 1 92 ? 21.967 -14.989 -18.533 1.00 59.16 92 ASP A CA 1
ATOM 743 C C . ASP A 1 92 ? 22.101 -13.598 -17.870 1.00 59.16 92 ASP A C 1
ATOM 745 O O . ASP A 1 92 ? 22.513 -13.503 -16.716 1.00 59.16 92 ASP A O 1
ATOM 749 N N . SER A 1 93 ? 21.724 -12.509 -18.554 1.00 64.19 93 SER A N 1
ATOM 750 C CA . SER A 1 93 ? 21.868 -11.121 -18.070 1.00 64.19 93 SER A CA 1
ATOM 751 C C . SER A 1 93 ? 20.566 -10.488 -17.543 1.00 64.19 93 SER A C 1
ATOM 753 O O . SER A 1 93 ? 20.529 -9.284 -17.263 1.00 64.19 93 SER A O 1
ATOM 755 N N . VAL A 1 94 ? 19.471 -11.243 -17.423 1.00 74.88 94 VAL A N 1
ATOM 756 C CA . VAL A 1 94 ? 18.180 -10.678 -16.993 1.00 74.88 94 VAL A CA 1
ATOM 757 C C . VAL A 1 94 ? 18.262 -10.206 -15.538 1.00 74.88 94 VAL A C 1
ATOM 759 O O . VAL A 1 94 ? 18.665 -10.954 -14.644 1.00 74.88 94 VAL A O 1
ATOM 762 N N . TYR A 1 95 ? 17.851 -8.961 -15.285 1.00 81.44 95 TYR A N 1
ATOM 763 C CA . TYR A 1 95 ? 17.829 -8.380 -13.945 1.00 81.44 95 TYR A CA 1
ATOM 764 C C . TYR A 1 95 ? 16.909 -9.192 -13.028 1.00 81.44 95 TYR A C 1
ATOM 766 O O . TYR A 1 95 ? 15.733 -9.394 -13.333 1.00 81.44 95 TYR A O 1
ATOM 774 N N . LYS A 1 96 ? 17.437 -9.622 -11.878 1.00 81.12 96 LYS A N 1
ATOM 775 C CA . LYS A 1 96 ? 16.676 -10.307 -10.828 1.00 81.12 96 LYS A CA 1
ATOM 776 C C . LYS A 1 96 ? 16.527 -9.368 -9.628 1.00 81.12 96 LYS A C 1
ATOM 778 O O . LYS A 1 96 ? 17.527 -9.095 -8.957 1.00 81.12 96 LYS A O 1
ATOM 783 N N . PRO A 1 97 ? 15.315 -8.857 -9.352 1.00 84.06 97 PRO A N 1
ATOM 784 C CA . PRO A 1 97 ? 15.054 -8.068 -8.156 1.00 84.06 97 PRO A CA 1
ATOM 785 C C . PRO A 1 97 ? 15.431 -8.860 -6.900 1.00 84.06 97 PRO A C 1
ATOM 787 O O . PRO A 1 97 ? 15.012 -10.001 -6.741 1.00 84.06 97 PRO A O 1
ATOM 790 N N . LYS A 1 98 ? 16.212 -8.253 -6.000 1.00 86.75 98 LYS A N 1
ATOM 791 C CA . LYS A 1 98 ? 16.576 -8.836 -4.689 1.00 86.75 98 LYS A CA 1
ATOM 792 C C . LYS A 1 98 ? 15.643 -8.392 -3.558 1.00 86.75 98 LYS A C 1
ATOM 794 O O . LYS A 1 98 ? 15.947 -8.574 -2.385 1.00 86.75 98 LYS A O 1
ATOM 799 N N . TRP A 1 99 ? 14.550 -7.721 -3.902 1.00 90.25 99 TRP A N 1
ATOM 800 C CA . TRP A 1 99 ? 13.647 -7.145 -2.921 1.00 90.25 99 TRP A CA 1
ATOM 801 C C . TRP A 1 99 ? 12.766 -8.231 -2.300 1.00 90.25 99 TRP A C 1
ATOM 803 O O . TRP A 1 99 ? 12.129 -8.985 -3.025 1.00 90.25 99 TRP A O 1
ATOM 813 N N . PHE A 1 100 ? 12.713 -8.300 -0.969 1.00 91.12 100 PHE A N 1
ATOM 814 C CA . PHE A 1 100 ? 12.061 -9.397 -0.241 1.00 91.12 100 PHE A CA 1
ATOM 815 C C . PHE A 1 100 ? 10.550 -9.532 -0.513 1.00 91.12 100 PHE A C 1
ATOM 817 O O . PHE A 1 100 ? 10.013 -10.629 -0.428 1.00 91.12 100 PHE A O 1
ATOM 824 N N . LEU A 1 101 ? 9.870 -8.443 -0.893 1.00 91.75 101 LEU A N 1
ATOM 825 C CA . LEU A 1 101 ? 8.445 -8.451 -1.260 1.00 91.75 101 LEU A CA 1
ATOM 826 C C . LEU A 1 101 ? 8.199 -8.716 -2.747 1.00 91.75 101 LEU A C 1
ATOM 828 O O . LEU A 1 101 ? 7.050 -8.720 -3.188 1.00 91.75 101 LEU A O 1
ATOM 832 N N . TRP A 1 102 ? 9.253 -8.924 -3.539 1.00 91.56 102 TRP A N 1
ATOM 833 C CA . TRP A 1 102 ? 9.129 -9.118 -4.980 1.00 91.56 102 TRP A CA 1
ATOM 834 C C . TRP A 1 102 ? 8.189 -10.271 -5.333 1.00 91.56 102 TRP A C 1
ATOM 836 O O . TRP A 1 102 ? 7.322 -10.108 -6.192 1.00 91.56 102 TRP A O 1
ATOM 846 N N . ASP A 1 103 ? 8.337 -11.408 -4.652 1.00 90.38 103 ASP A N 1
ATOM 847 C CA . ASP A 1 103 ? 7.525 -12.598 -4.905 1.00 90.38 103 ASP A CA 1
ATOM 848 C C . ASP A 1 103 ? 6.091 -12.432 -4.390 1.00 90.38 103 ASP A C 1
ATOM 850 O O . ASP A 1 103 ? 5.143 -12.803 -5.080 1.00 90.38 103 ASP A O 1
ATOM 854 N N . ALA A 1 104 ? 5.916 -11.781 -3.237 1.00 91.38 104 ALA A N 1
ATOM 855 C CA . ALA A 1 104 ? 4.601 -11.515 -2.657 1.00 91.38 104 ALA A CA 1
ATOM 856 C C . ALA A 1 104 ? 3.772 -10.513 -3.482 1.00 91.38 104 ALA A C 1
ATOM 858 O O . ALA A 1 104 ? 2.552 -10.578 -3.483 1.00 91.38 104 ALA A O 1
ATOM 859 N N . MET A 1 105 ? 4.405 -9.591 -4.216 1.00 93.00 105 MET A N 1
ATOM 860 C CA . MET A 1 105 ? 3.702 -8.562 -4.998 1.00 93.00 105 MET A CA 1
ATOM 861 C C . MET A 1 105 ? 3.446 -8.946 -6.462 1.00 93.00 105 MET A C 1
ATOM 863 O O . MET A 1 105 ? 2.950 -8.127 -7.241 1.00 93.00 105 MET A O 1
ATOM 867 N N . GLN A 1 106 ? 3.733 -10.190 -6.864 1.00 91.25 106 GLN A N 1
ATOM 868 C CA . GLN A 1 106 ? 3.577 -10.630 -8.257 1.00 91.25 106 GLN A CA 1
ATOM 869 C C . GLN A 1 106 ? 2.141 -10.530 -8.784 1.00 91.25 106 GLN A C 1
ATOM 871 O O . GLN A 1 106 ? 1.955 -10.350 -9.992 1.00 91.25 106 GLN A O 1
ATOM 876 N N . PHE A 1 107 ? 1.130 -10.594 -7.909 1.00 90.44 107 PHE A N 1
ATOM 877 C CA . PHE A 1 107 ? -0.281 -10.463 -8.285 1.00 90.44 107 PHE A CA 1
ATOM 878 C C . PHE A 1 107 ? -0.582 -9.149 -9.028 1.00 90.44 107 PHE A C 1
ATOM 880 O O . PHE A 1 107 ? -1.422 -9.125 -9.930 1.00 90.44 107 PHE A O 1
ATOM 887 N N . LEU A 1 108 ? 0.182 -8.085 -8.752 1.00 89.19 108 LEU A N 1
ATOM 888 C CA . LEU A 1 108 ? 0.036 -6.781 -9.402 1.00 89.19 108 LEU A CA 1
ATOM 889 C C . LEU A 1 108 ? 0.411 -6.787 -10.888 1.00 89.19 108 LEU A C 1
ATOM 891 O O . LEU A 1 108 ? -0.049 -5.925 -11.633 1.00 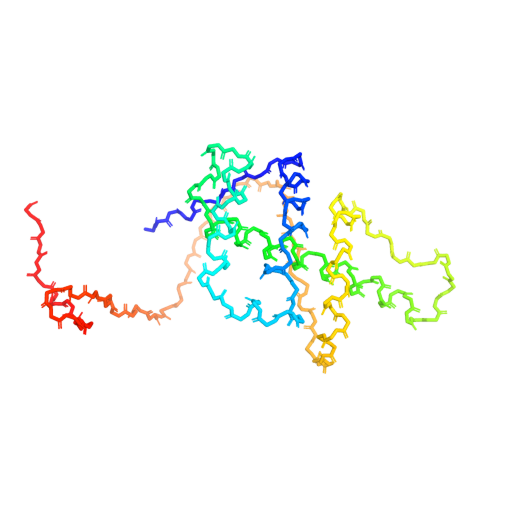89.19 108 LEU A O 1
ATOM 895 N N . LYS A 1 109 ? 1.201 -7.756 -11.372 1.00 86.50 109 LYS A N 1
ATOM 896 C CA . LYS A 1 109 ? 1.558 -7.829 -12.802 1.00 86.50 109 LYS A CA 1
ATOM 897 C C . LYS A 1 109 ? 0.329 -7.878 -13.709 1.00 86.50 109 LYS A C 1
ATOM 899 O O . LYS A 1 109 ? 0.369 -7.307 -14.799 1.00 86.50 109 LYS A O 1
ATOM 904 N N . LYS A 1 110 ? -0.747 -8.530 -13.251 1.00 79.50 110 LYS A N 1
ATOM 905 C CA . LYS A 1 110 ? -2.002 -8.697 -13.998 1.00 79.50 110 LYS A CA 1
ATOM 906 C C . LYS A 1 110 ? -2.653 -7.351 -14.326 1.00 79.50 110 LYS A C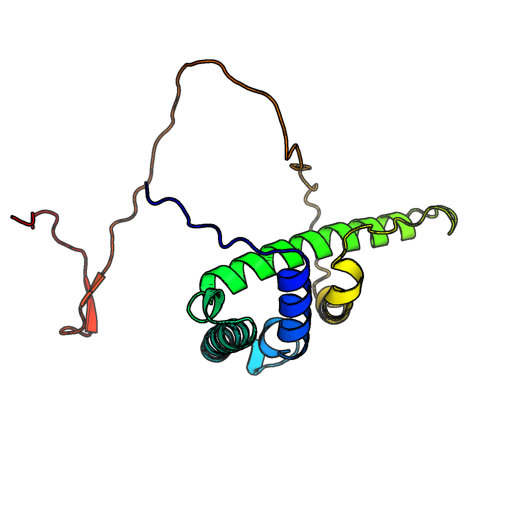 1
ATOM 908 O O . LYS A 1 110 ? -3.143 -7.166 -15.433 1.00 79.50 110 LYS A O 1
ATOM 913 N N . THR A 1 111 ? -2.586 -6.395 -13.403 1.00 73.12 111 THR A N 1
ATOM 914 C CA . THR A 1 111 ? -3.180 -5.060 -13.569 1.00 73.12 111 THR A CA 1
ATOM 915 C C . THR A 1 111 ? -2.230 -4.088 -14.263 1.00 73.12 111 THR A C 1
ATOM 917 O O . THR A 1 111 ? -2.662 -3.164 -14.947 1.00 73.12 111 THR A O 1
ATOM 920 N N . CYS A 1 112 ? -0.917 -4.309 -14.163 1.00 65.88 112 CYS A N 1
ATOM 921 C CA . CYS A 1 112 ? 0.087 -3.476 -14.826 1.00 65.88 112 CYS A CA 1
ATOM 922 C C . CYS A 1 112 ? 0.119 -3.620 -16.345 1.00 65.88 112 CYS A C 1
ATOM 924 O O . CYS A 1 112 ? 0.421 -2.642 -17.023 1.00 65.88 112 CYS A O 1
ATOM 926 N N . ALA A 1 113 ? -0.193 -4.802 -16.883 1.00 60.41 113 ALA A N 1
ATOM 927 C CA . ALA A 1 113 ? -0.253 -5.022 -18.330 1.00 60.41 113 ALA A CA 1
ATOM 928 C C . ALA A 1 113 ? -1.276 -4.105 -19.031 1.00 60.41 113 ALA A C 1
ATOM 930 O O . ALA A 1 113 ? -1.133 -3.810 -20.211 1.00 60.41 113 ALA A O 1
ATOM 931 N N . GLN A 1 114 ? -2.278 -3.609 -18.302 1.00 53.12 114 GLN A N 1
ATOM 932 C CA . GLN A 1 114 ? -3.311 -2.719 -18.836 1.00 53.12 114 GLN A CA 1
ATOM 933 C C . GLN A 1 114 ? -2.916 -1.234 -18.815 1.00 53.12 114 GLN A C 1
ATOM 935 O O . GLN A 1 114 ? -3.547 -0.427 -19.488 1.00 53.12 114 GLN A O 1
ATOM 940 N N . SER A 1 115 ? -1.873 -0.858 -18.065 1.00 48.88 115 SER A N 1
ATOM 941 C CA . SER A 1 115 ? -1.418 0.534 -17.906 1.00 48.88 115 SER A CA 1
ATOM 942 C C . SER A 1 115 ? -0.200 0.859 -18.782 1.00 48.88 115 SER A C 1
ATOM 944 O O . SER A 1 115 ? 0.605 1.736 -18.470 1.00 48.88 115 SER A O 1
ATOM 946 N N . GLU A 1 116 ? -0.025 0.148 -19.897 1.00 46.47 116 GLU A N 1
ATOM 947 C CA . GLU A 1 116 ? 1.015 0.460 -20.881 1.00 46.47 116 GLU A CA 1
ATOM 948 C C . GLU A 1 116 ? 0.607 1.664 -21.739 1.00 46.47 116 GLU A C 1
ATOM 950 O O . GLU A 1 116 ? 0.391 1.570 -22.940 1.00 46.47 116 GLU A O 1
ATOM 955 N N . SER A 1 117 ? 0.514 2.835 -21.109 1.00 48.22 117 SER A N 1
ATOM 956 C CA . SER A 1 117 ? 0.713 4.094 -21.822 1.00 48.22 117 SER A CA 1
ATOM 957 C C . SER A 1 117 ? 2.212 4.378 -21.856 1.00 48.22 117 SER A C 1
ATOM 959 O O . SER A 1 117 ? 2.840 4.639 -20.828 1.00 48.22 117 SER A O 1
ATOM 961 N N . THR A 1 118 ? 2.804 4.298 -23.045 1.00 42.97 118 THR A N 1
ATOM 962 C CA . THR A 1 118 ? 4.203 4.653 -23.305 1.00 42.97 118 THR A CA 1
ATOM 963 C C . THR A 1 118 ? 4.387 6.163 -23.138 1.00 42.97 118 THR A C 1
ATOM 965 O O . THR A 1 118 ? 4.271 6.927 -24.092 1.00 42.97 118 THR A O 1
ATOM 968 N N . SER A 1 119 ? 4.633 6.615 -21.909 1.00 46.31 119 SER A N 1
ATOM 969 C CA . SER A 1 119 ? 5.058 7.989 -21.637 1.00 46.31 119 SER A CA 1
ATOM 970 C C . SER A 1 119 ? 6.579 8.085 -21.768 1.00 46.31 119 SER A C 1
ATOM 972 O O . SER A 1 119 ? 7.311 7.444 -21.014 1.00 46.31 119 SER A O 1
ATOM 974 N N . ASN A 1 120 ? 7.054 8.893 -22.718 1.00 43.78 120 ASN A N 1
ATOM 975 C CA . ASN A 1 120 ? 8.474 9.157 -22.986 1.00 43.78 120 ASN A CA 1
ATOM 976 C C . ASN A 1 120 ? 9.101 10.153 -21.984 1.00 43.78 120 ASN A C 1
ATOM 978 O O . ASN A 1 120 ? 9.855 11.035 -22.390 1.00 43.78 120 ASN A O 1
ATOM 982 N N . MET A 1 121 ? 8.796 10.066 -20.684 1.00 45.06 121 MET A N 1
ATOM 983 C CA . MET A 1 121 ? 9.518 10.870 -19.688 1.00 45.06 121 MET A CA 1
ATOM 984 C C . MET A 1 121 ? 10.746 10.110 -19.167 1.00 45.06 121 MET A C 1
ATOM 986 O O . MET A 1 121 ? 10.590 8.985 -18.682 1.00 45.06 121 MET A O 1
ATOM 990 N N . PRO A 1 122 ? 11.955 10.699 -19.223 1.00 41.53 122 PRO A N 1
ATOM 991 C CA . PRO A 1 122 ? 13.142 10.094 -18.634 1.00 41.53 122 PRO A CA 1
ATOM 992 C C . PRO A 1 122 ? 12.955 9.956 -17.118 1.00 41.53 122 PRO A C 1
ATOM 994 O O . PRO A 1 122 ? 12.554 10.898 -16.433 1.00 41.53 122 PRO A O 1
ATOM 997 N N . ALA A 1 123 ? 13.216 8.757 -16.597 1.00 44.41 123 ALA A N 1
ATOM 998 C CA . ALA A 1 123 ? 13.166 8.480 -15.170 1.00 44.41 123 ALA A CA 1
ATOM 999 C C . ALA A 1 123 ? 14.290 9.256 -14.469 1.00 44.41 123 ALA A C 1
ATOM 1001 O O . ALA A 1 123 ? 15.467 8.972 -14.670 1.00 44.41 123 ALA A O 1
ATOM 1002 N N . ASN A 1 124 ? 13.927 10.255 -13.664 1.00 37.59 124 ASN A N 1
ATOM 1003 C CA . ASN A 1 124 ? 14.879 10.940 -12.802 1.00 37.59 124 ASN A CA 1
ATOM 1004 C C . ASN A 1 124 ? 15.261 9.997 -11.646 1.00 37.59 124 ASN A C 1
ATOM 1006 O O . ASN A 1 124 ? 14.455 9.730 -10.753 1.00 37.59 124 ASN A O 1
ATOM 1010 N N . GLU A 1 125 ? 16.472 9.449 -11.718 1.00 46.47 125 GLU A N 1
ATOM 1011 C CA . GLU A 1 125 ? 17.122 8.621 -10.700 1.00 46.47 125 GLU A CA 1
ATOM 1012 C C . GLU A 1 125 ? 17.386 9.450 -9.429 1.00 46.47 125 GLU A C 1
ATOM 1014 O O . GLU A 1 125 ? 18.445 10.050 -9.255 1.00 46.47 125 GLU A O 1
ATOM 1019 N N . ALA A 1 126 ? 16.419 9.478 -8.512 1.00 40.91 126 ALA A N 1
ATOM 1020 C CA . ALA A 1 126 ? 16.603 9.998 -7.159 1.00 40.91 126 ALA A CA 1
ATOM 1021 C C . ALA A 1 126 ? 16.445 8.868 -6.134 1.00 40.91 126 ALA A C 1
ATOM 1023 O O . ALA A 1 126 ? 15.481 8.804 -5.377 1.00 40.91 126 ALA A O 1
ATOM 1024 N N . VAL A 1 127 ? 17.424 7.964 -6.115 1.00 42.16 127 VAL A N 1
ATOM 1025 C CA . VAL A 1 127 ? 17.698 7.082 -4.975 1.00 42.16 127 VAL A CA 1
ATOM 1026 C C . VAL A 1 127 ? 19.135 7.331 -4.549 1.00 42.16 127 VAL A C 1
ATOM 1028 O O . VAL A 1 127 ? 20.074 6.800 -5.136 1.00 42.16 127 VAL A O 1
ATOM 1031 N N . LYS A 1 128 ? 19.311 8.166 -3.524 1.00 35.00 128 LYS A N 1
ATOM 1032 C CA . LYS A 1 128 ? 20.547 8.208 -2.747 1.00 35.00 128 LYS A CA 1
ATOM 1033 C C . LYS A 1 128 ? 20.231 8.198 -1.255 1.00 35.00 128 LYS A C 1
ATOM 1035 O O . LYS A 1 128 ? 19.588 9.104 -0.741 1.00 35.00 128 LYS A O 1
ATOM 1040 N N . ASN A 1 129 ? 20.786 7.163 -0.633 1.00 37.09 129 ASN A N 1
ATOM 1041 C CA . ASN A 1 129 ? 21.284 7.073 0.733 1.00 37.09 129 ASN A CA 1
ATOM 1042 C C . ASN A 1 129 ? 20.287 7.101 1.892 1.00 37.09 129 ASN A C 1
ATOM 1044 O O . ASN A 1 129 ? 19.980 8.138 2.472 1.00 37.09 129 ASN A O 1
ATOM 1048 N N . ILE A 1 130 ? 19.950 5.889 2.331 1.00 43.00 130 ILE A N 1
ATOM 1049 C CA . ILE A 1 130 ? 19.851 5.578 3.754 1.00 43.00 130 ILE A CA 1
ATOM 1050 C C . ILE A 1 130 ? 21.271 5.235 4.246 1.00 43.00 130 ILE A C 1
ATOM 1052 O O . ILE A 1 130 ? 21.929 4.374 3.669 1.00 43.00 130 ILE A O 1
ATOM 1056 N N . GLU A 1 131 ? 21.665 5.942 5.309 1.00 35.97 131 GLU A N 1
ATOM 1057 C CA . GLU A 1 131 ? 22.740 5.693 6.289 1.00 35.97 131 GLU A CA 1
ATOM 1058 C C . GLU A 1 131 ? 24.143 6.337 6.138 1.00 35.97 131 GLU A C 1
ATOM 1060 O O . GLU A 1 131 ? 24.995 5.918 5.360 1.00 35.97 131 GLU A O 1
ATOM 1065 N N . ASN A 1 132 ? 24.350 7.278 7.080 1.00 34.28 132 ASN A N 1
ATOM 1066 C CA . ASN A 1 132 ? 25.564 7.718 7.788 1.00 34.28 132 ASN A CA 1
ATOM 1067 C C . ASN A 1 132 ? 26.472 8.798 7.162 1.00 34.28 132 ASN A C 1
ATOM 1069 O O . ASN A 1 132 ? 27.253 8.518 6.261 1.00 34.28 132 ASN A O 1
ATOM 1073 N N . ILE A 1 133 ? 26.450 10.015 7.745 1.00 32.94 133 ILE A N 1
ATOM 1074 C CA . ILE A 1 133 ? 27.521 10.609 8.593 1.00 32.94 133 ILE A CA 1
ATOM 1075 C C . ILE A 1 133 ? 27.159 12.076 8.970 1.00 32.94 133 ILE A C 1
ATOM 1077 O O . ILE A 1 133 ? 26.986 12.926 8.107 1.00 32.94 133 ILE A O 1
ATOM 1081 N N . ILE A 1 134 ? 26.972 12.286 10.280 1.00 32.41 134 ILE A N 1
ATOM 1082 C CA . ILE A 1 134 ? 27.376 13.384 11.196 1.00 32.41 134 ILE A CA 1
ATOM 1083 C C . ILE A 1 134 ? 27.619 14.812 10.638 1.00 32.41 134 ILE A C 1
ATOM 1085 O O . ILE A 1 134 ? 28.440 15.009 9.755 1.00 32.41 134 ILE A O 1
ATOM 1089 N N . GLU A 1 135 ? 26.933 15.766 11.295 1.00 33.03 135 GLU A N 1
ATOM 1090 C CA . GLU A 1 135 ? 27.217 17.196 11.578 1.00 33.03 135 GLU A CA 1
ATOM 1091 C C . GLU A 1 135 ? 27.934 18.069 10.527 1.00 33.03 135 GLU A C 1
ATOM 1093 O O . GLU A 1 135 ? 29.060 17.800 10.123 1.00 33.03 135 GLU A O 1
ATOM 1098 N N . THR A 1 136 ? 27.347 19.235 10.217 1.00 28.75 136 THR A N 1
ATOM 1099 C CA . THR A 1 136 ? 27.825 20.590 10.614 1.00 28.75 136 THR A CA 1
ATOM 1100 C C . THR A 1 136 ? 27.224 21.650 9.662 1.00 28.75 136 THR A C 1
ATOM 1102 O O . THR A 1 136 ? 27.425 21.611 8.457 1.00 28.75 136 THR A O 1
ATOM 1105 N N . GLU A 1 137 ? 26.454 22.569 10.250 1.00 34.62 137 GLU A N 1
ATOM 1106 C CA . GLU A 1 137 ? 26.305 24.004 9.930 1.00 34.62 137 GLU A CA 1
ATOM 1107 C C . GLU A 1 137 ? 25.894 24.543 8.533 1.00 34.62 137 GLU A C 1
ATOM 1109 O O . GLU A 1 137 ? 26.649 24.567 7.571 1.00 34.62 137 GLU A O 1
ATOM 1114 N N . ASN A 1 138 ? 24.729 25.211 8.570 1.00 31.78 138 ASN A N 1
ATOM 1115 C CA . ASN A 1 138 ? 24.530 26.650 8.311 1.00 31.78 138 ASN A CA 1
ATOM 1116 C C . ASN A 1 138 ? 24.262 27.182 6.877 1.00 31.78 138 ASN A C 1
ATOM 1118 O O . ASN A 1 138 ? 24.963 26.921 5.908 1.00 31.78 138 ASN A O 1
ATOM 1122 N N . SER A 1 139 ? 23.285 28.100 6.871 1.00 34.09 139 SER A N 1
ATOM 1123 C CA . SER A 1 139 ? 23.008 29.209 5.948 1.00 34.09 139 SER A CA 1
ATOM 1124 C C . SER A 1 139 ? 22.025 29.025 4.775 1.00 34.09 139 SER A C 1
ATOM 1126 O O . SER A 1 139 ? 22.330 28.474 3.726 1.00 34.09 139 SER A O 1
ATOM 1128 N N . ALA A 1 140 ? 20.836 29.603 5.004 1.00 37.94 140 ALA A N 1
ATOM 1129 C CA . ALA A 1 140 ? 20.063 30.495 4.129 1.00 37.94 140 ALA A CA 1
ATOM 1130 C C . ALA A 1 140 ? 19.816 30.122 2.651 1.00 37.94 140 ALA A C 1
ATOM 1132 O O . ALA A 1 140 ? 20.700 30.239 1.808 1.00 37.94 140 ALA A O 1
ATOM 1133 N N . SER A 1 141 ? 18.539 29.909 2.297 1.00 36.69 141 SER A N 1
ATOM 1134 C CA . SER A 1 141 ? 17.719 30.852 1.492 1.00 36.69 141 SER A CA 1
ATOM 1135 C C . SER A 1 141 ? 16.391 30.202 1.066 1.00 36.69 141 SER A C 1
ATOM 1137 O O . SER A 1 141 ? 16.375 29.094 0.537 1.00 36.69 141 SER A O 1
ATOM 1139 N N . GLN A 1 142 ? 15.270 30.885 1.320 1.00 39.03 142 GLN A N 1
ATOM 1140 C CA . GLN A 1 142 ? 13.925 30.499 0.863 1.00 39.03 142 GLN A CA 1
ATOM 1141 C C . GLN A 1 142 ? 13.703 30.806 -0.628 1.00 39.03 142 GLN A C 1
ATOM 1143 O O . GLN A 1 142 ? 14.443 31.600 -1.211 1.00 39.03 142 GLN A O 1
ATOM 1148 N N . PRO A 1 143 ? 12.628 30.252 -1.221 1.00 36.69 143 PRO A N 1
ATOM 1149 C CA . PRO A 1 143 ? 11.548 31.164 -1.607 1.00 36.69 143 PRO A CA 1
ATOM 1150 C C . PRO A 1 143 ? 10.116 30.692 -1.260 1.00 36.69 143 PRO A C 1
ATOM 1152 O O . PRO A 1 143 ? 9.803 29.504 -1.208 1.00 36.69 143 PRO A O 1
ATOM 1155 N N . GLU A 1 144 ? 9.285 31.710 -1.028 1.00 36.28 144 GLU A N 1
ATOM 1156 C CA . GLU A 1 144 ? 7.821 31.835 -0.879 1.00 36.28 144 GLU A CA 1
ATOM 1157 C C . GLU A 1 144 ? 6.963 31.078 -1.929 1.00 36.28 144 GLU A C 1
ATOM 1159 O O . GLU A 1 144 ? 7.467 30.774 -3.003 1.00 36.28 144 GLU A O 1
ATOM 1164 N N . ILE A 1 145 ? 5.647 30.793 -1.844 1.00 40.25 145 ILE A N 1
ATOM 1165 C CA . ILE A 1 145 ? 4.502 30.858 -0.898 1.00 40.25 145 ILE A CA 1
ATOM 1166 C C . ILE A 1 145 ? 3.346 30.103 -1.616 1.00 40.25 145 ILE A C 1
ATOM 1168 O O . ILE A 1 145 ? 3.239 30.187 -2.840 1.00 40.25 145 ILE A O 1
ATOM 1172 N N . ARG A 1 146 ? 2.417 29.460 -0.884 1.00 32.53 146 ARG A N 1
ATOM 1173 C CA . ARG A 1 146 ? 0.944 29.638 -1.040 1.00 32.53 146 ARG A CA 1
ATOM 1174 C C . ARG A 1 146 ? 0.197 28.829 0.021 1.00 32.53 146 ARG A C 1
ATOM 1176 O O . ARG A 1 146 ? 0.016 27.624 -0.114 1.00 32.53 146 ARG A O 1
ATOM 1183 N N . ILE A 1 147 ? -0.228 29.509 1.085 1.00 39.41 147 ILE A N 1
ATOM 1184 C CA . ILE A 1 147 ? -1.160 28.959 2.073 1.00 39.41 147 ILE A CA 1
ATOM 1185 C C . ILE A 1 147 ? -2.566 29.091 1.477 1.00 39.41 147 ILE A C 1
ATOM 1187 O O . ILE A 1 147 ? -2.996 30.199 1.157 1.00 39.41 147 ILE A O 1
ATOM 1191 N N . LEU A 1 148 ? -3.248 27.965 1.262 1.00 42.69 148 LEU A N 1
ATOM 1192 C CA . LEU A 1 148 ? -4.670 27.947 0.911 1.00 42.69 148 LEU A CA 1
ATOM 1193 C C . LEU A 1 148 ? -5.500 28.159 2.192 1.00 42.69 148 LEU A C 1
ATOM 1195 O O . LEU A 1 148 ? -5.131 27.585 3.218 1.00 42.69 148 LEU A O 1
ATOM 1199 N N . PRO A 1 149 ? -6.586 28.955 2.160 1.00 49.22 149 PRO A N 1
ATOM 1200 C CA . PRO A 1 149 ? -7.438 29.178 3.328 1.00 49.22 149 PRO A CA 1
ATOM 1201 C C . PRO A 1 149 ? -8.036 27.859 3.831 1.00 49.22 149 PRO A C 1
ATOM 1203 O O . PRO A 1 149 ? -8.548 27.074 3.031 1.00 49.22 149 PRO A O 1
ATOM 1206 N N . GLU A 1 150 ? -7.981 27.616 5.143 1.00 50.59 150 GLU A N 1
ATOM 1207 C CA . GLU A 1 150 ? -8.688 26.497 5.770 1.00 50.59 150 GLU A CA 1
ATOM 1208 C C . GLU A 1 150 ? -10.197 26.677 5.570 1.00 50.59 150 GLU A C 1
ATOM 1210 O O . GLU A 1 150 ? -10.820 27.603 6.087 1.00 50.59 150 GLU A O 1
ATOM 1215 N N . MET A 1 151 ? -10.777 25.792 4.764 1.00 48.81 151 MET A N 1
ATOM 1216 C CA . MET A 1 151 ? -12.215 25.674 4.577 1.00 48.81 151 MET A CA 1
ATOM 1217 C C . MET A 1 151 ? -12.732 24.626 5.565 1.00 48.81 151 MET A C 1
ATOM 1219 O O . MET A 1 151 ? -12.255 23.491 5.548 1.00 48.81 151 MET A O 1
ATOM 1223 N N . TYR A 1 152 ? -13.699 24.991 6.406 1.00 54.44 152 TYR A N 1
ATOM 1224 C CA . TYR A 1 152 ? -14.372 24.062 7.318 1.00 54.44 152 TYR A CA 1
ATOM 1225 C C . TYR A 1 152 ? -15.842 23.902 6.911 1.00 54.44 152 TYR A C 1
ATOM 1227 O O . TYR A 1 152 ? -16.477 24.834 6.411 1.00 54.44 152 TYR A O 1
ATOM 1235 N N . PHE A 1 153 ? -16.364 22.687 7.062 1.00 52.59 153 PHE A N 1
ATOM 1236 C CA . PHE A 1 153 ? -17.741 22.353 6.717 1.00 52.59 153 PHE A CA 1
ATOM 1237 C C . PHE A 1 153 ? -18.637 22.578 7.933 1.00 52.59 153 PHE A C 1
ATOM 1239 O O . PHE A 1 153 ? -18.475 21.900 8.946 1.00 52.59 153 PHE A O 1
ATOM 1246 N N . ASP A 1 154 ? -19.560 23.535 7.829 1.00 63.84 154 ASP A N 1
ATOM 1247 C CA . ASP A 1 154 ? -20.521 23.837 8.886 1.00 63.84 154 ASP A CA 1
ATOM 1248 C C . ASP A 1 154 ? -21.712 22.878 8.777 1.00 63.84 154 ASP A C 1
ATOM 1250 O O . ASP A 1 154 ? -22.519 22.947 7.845 1.00 63.84 154 ASP A O 1
ATOM 1254 N N . GLU A 1 155 ? -21.809 21.966 9.739 1.00 60.16 155 GLU A N 1
ATOM 1255 C CA . GLU A 1 155 ? -22.822 20.913 9.772 1.00 60.16 155 GLU A CA 1
ATOM 1256 C C . GLU A 1 155 ? -24.237 21.451 10.062 1.00 60.16 155 GLU A C 1
ATOM 1258 O O . GLU A 1 155 ? -25.221 20.819 9.684 1.00 60.16 155 GLU A O 1
ATOM 1263 N N . ALA A 1 156 ? -24.366 22.646 10.653 1.00 65.44 156 ALA A N 1
ATOM 1264 C CA . ALA A 1 156 ? -25.664 23.273 10.902 1.00 65.44 156 ALA A CA 1
ATOM 1265 C C . ALA A 1 156 ? -26.259 23.904 9.634 1.00 65.44 156 ALA A C 1
ATOM 1267 O O . ALA A 1 156 ? -27.481 23.980 9.493 1.00 65.44 156 ALA A O 1
ATOM 1268 N N . LEU A 1 157 ? -25.405 24.348 8.707 1.00 58.81 157 LEU A N 1
ATOM 1269 C CA . LEU A 1 157 ? -25.819 24.972 7.447 1.00 58.81 157 LEU A CA 1
ATOM 1270 C C . LEU A 1 157 ? -25.659 24.055 6.227 1.00 58.81 157 LEU A C 1
ATOM 1272 O O . LEU A 1 157 ? -26.145 24.391 5.148 1.00 58.81 157 LEU A O 1
ATOM 1276 N N . GLY A 1 158 ? -24.990 22.909 6.375 1.00 67.31 158 GLY A N 1
ATOM 1277 C CA . GLY A 1 158 ? -24.771 21.946 5.294 1.00 67.31 158 GLY A CA 1
ATOM 1278 C C . GLY A 1 158 ? -23.914 22.487 4.144 1.00 67.31 158 GLY A C 1
ATOM 1279 O O . GLY A 1 158 ? -24.025 22.005 3.017 1.00 67.31 158 GLY A O 1
ATOM 1280 N N . GLN A 1 159 ? -23.077 23.496 4.400 1.00 60.50 159 GLN A N 1
ATOM 1281 C CA . GLN A 1 159 ? -22.251 24.155 3.385 1.00 60.50 159 GLN A CA 1
ATOM 1282 C C . GLN A 1 159 ? -20.847 24.476 3.910 1.00 60.50 159 GLN A C 1
ATOM 1284 O O . GLN A 1 159 ? -20.628 24.647 5.109 1.00 60.50 159 GLN A O 1
ATOM 1289 N N . VAL A 1 160 ? -19.880 24.566 2.993 1.00 57.66 160 VAL A N 1
ATOM 1290 C CA . VAL A 1 160 ? -18.493 24.916 3.326 1.00 57.66 160 VAL A CA 1
ATOM 1291 C C . VAL A 1 160 ? -18.362 26.434 3.439 1.00 57.66 160 VAL A C 1
ATOM 1293 O O . VAL A 1 160 ? -18.667 27.148 2.484 1.00 57.66 160 VAL A O 1
ATOM 1296 N N . VAL A 1 161 ? -17.889 26.923 4.586 1.00 67.00 161 VAL A N 1
ATOM 1297 C CA . VAL A 1 161 ? -17.762 28.359 4.881 1.00 67.00 161 VAL A CA 1
ATOM 1298 C C . VAL A 1 161 ? -16.296 28.707 5.167 1.00 67.00 161 VAL A C 1
ATOM 1300 O O . VAL A 1 161 ? -15.534 27.895 5.693 1.00 67.00 161 VAL A O 1
ATOM 1303 N N . LEU A 1 162 ? -15.881 29.914 4.775 1.00 60.59 162 LEU A N 1
ATOM 1304 C CA . LEU A 1 162 ? -14.563 30.467 5.097 1.00 60.59 162 LEU A CA 1
ATOM 1305 C C . LEU A 1 162 ? -14.564 30.967 6.548 1.00 60.59 162 LEU A C 1
ATOM 1307 O O . LEU A 1 162 ? -15.409 31.786 6.909 1.00 60.59 162 LEU A O 1
ATOM 1311 N N . LEU A 1 163 ? -13.619 30.496 7.366 1.00 54.06 163 LEU A N 1
ATOM 1312 C CA . LEU A 1 163 ? -13.451 30.973 8.741 1.00 54.06 163 LEU A CA 1
ATOM 1313 C C . LEU A 1 163 ? -13.091 32.474 8.748 1.00 54.06 163 LEU A C 1
ATOM 1315 O O . LEU A 1 163 ? -12.136 32.866 8.069 1.00 54.06 163 LEU A O 1
ATOM 1319 N N . PRO A 1 164 ? -13.810 33.331 9.499 1.00 53.97 164 PRO A N 1
ATOM 1320 C CA . PRO A 1 164 ? -13.355 34.691 9.753 1.00 53.97 164 PRO A CA 1
ATOM 1321 C C . PRO A 1 164 ? -12.066 34.653 10.600 1.00 53.97 164 PRO A C 1
ATOM 1323 O O . PRO A 1 164 ? -11.978 33.851 11.530 1.00 53.97 164 PRO A O 1
ATOM 1326 N N . PRO A 1 165 ? -11.068 35.504 10.305 1.00 47.09 165 PRO A N 1
ATOM 1327 C CA . PRO A 1 165 ? -9.714 35.372 10.852 1.00 47.09 165 PRO A CA 1
ATOM 1328 C C . PRO A 1 165 ? -9.543 35.665 12.355 1.00 47.09 165 PRO A C 1
ATOM 1330 O O . PRO A 1 165 ? -8.431 35.513 12.846 1.00 47.09 165 PRO A O 1
ATOM 1333 N N . ASP A 1 166 ? -10.590 36.014 13.111 1.00 50.22 166 ASP A N 1
ATOM 1334 C CA . ASP A 1 166 ? -10.429 36.562 14.468 1.00 50.22 166 ASP A CA 1
ATOM 1335 C C . ASP A 1 166 ? -11.298 35.882 15.539 1.00 50.22 166 ASP A C 1
ATOM 1337 O O . ASP A 1 166 ? -12.125 36.515 16.193 1.00 50.22 166 ASP A O 1
ATOM 1341 N N . THR A 1 167 ? -11.079 34.591 15.794 1.00 49.84 167 THR A N 1
ATOM 1342 C CA . THR A 1 167 ? -11.464 34.003 17.093 1.00 49.84 167 THR A CA 1
ATOM 1343 C C . THR A 1 167 ? -10.273 33.304 17.738 1.00 49.84 167 THR A C 1
ATOM 1345 O O . THR A 1 167 ? -10.045 32.107 17.586 1.00 49.84 167 THR A O 1
ATOM 1348 N N . CYS A 1 168 ? -9.485 34.100 18.464 1.00 45.62 168 CYS A N 1
ATOM 1349 C CA . CYS A 1 168 ? -8.491 33.624 19.421 1.00 45.62 168 CYS A CA 1
ATOM 1350 C C . CYS A 1 168 ? -9.168 32.771 20.511 1.00 45.62 168 CYS A C 1
ATOM 1352 O O . CYS A 1 168 ? -10.171 33.222 21.073 1.00 45.62 168 CYS A O 1
ATOM 1354 N N . PRO A 1 169 ? -8.636 31.591 20.879 1.00 48.91 169 PRO A N 1
ATOM 1355 C CA . PRO A 1 169 ? -8.997 30.960 22.137 1.00 48.91 169 PRO A CA 1
ATOM 1356 C C . PRO A 1 169 ? -8.226 31.641 23.284 1.00 48.91 169 PRO A C 1
ATOM 1358 O O . PRO A 1 169 ? -7.097 32.089 23.089 1.00 48.91 169 PRO A O 1
ATOM 1361 N N . PHE A 1 170 ? -8.896 31.742 24.433 1.00 43.44 170 PHE A N 1
ATOM 1362 C CA . PHE A 1 170 ? -8.471 32.342 25.706 1.00 43.44 170 PHE A CA 1
ATOM 1363 C C . PHE A 1 170 ? -7.008 32.125 26.118 1.00 43.44 170 PHE A C 1
ATOM 1365 O O . PHE A 1 170 ? -6.493 30.999 25.931 1.00 43.44 170 PHE A O 1
#

pLDDT: mean 70.86, std 21.26, range [28.75, 94.5]

Radius of gyration: 21.88 Å; chains: 1; bounding box: 54×52×53 Å